Protein AF-A0A527YL95-F1 (afdb_monomer)

Radius of gyration: 16.35 Å; Cα contacts (8 Å, |Δi|>4): 82; chains: 1; bounding box: 35×30×40 Å

pLDDT: mean 96.59, std 1.56, range [90.44, 98.38]

Solvent-accessible surface area (backbone atoms only — not comparable to full-atom values): 5301 Å² total; per-residue (Å²): 114,49,79,44,83,50,82,95,32,76,28,44,38,32,84,47,48,74,54,73,56,95,54,62,44,74,50,58,56,77,94,43,41,66,60,36,50,51,53,49,52,64,68,26,51,88,72,67,61,74,91,78,55,69,67,58,43,55,53,36,16,51,79,69,67,59,80,45,80,81,75,77,42,54,93,89,57,53,47,65,84,72,74,68,105

Foldseek 3Di:
DDFDQALNWTWDWAQDALLPDGDTDIDTDPVCVVRRVVVCCVVCVVVVDDDDDPVSSVVSNVVVLHDDEPPLDYPPDDCVNSVND

Structure (mmCIF, N/CA/C/O backbone):
data_AF-A0A527YL95-F1
#
_entry.id   AF-A0A527YL95-F1
#
loop_
_atom_site.group_PDB
_atom_site.id
_atom_site.type_symbol
_atom_site.label_atom_id
_atom_site.label_alt_id
_atom_site.label_comp_id
_atom_site.label_asym_id
_atom_site.label_entity_id
_atom_site.label_seq_id
_atom_site.pdbx_PDB_ins_code
_atom_site.Cartn_x
_atom_site.Cartn_y
_atom_site.Cartn_z
_atom_site.occupancy
_atom_site.B_iso_or_equiv
_atom_site.auth_seq_id
_atom_site.auth_comp_id
_atom_site.auth_asym_id
_atom_site.auth_atom_id
_atom_site.pdbx_PDB_model_num
ATOM 1 N N . ALA A 1 1 ? -10.718 3.244 -9.521 1.00 92.06 1 ALA A N 1
ATOM 2 C CA . ALA A 1 1 ? -10.685 3.856 -8.177 1.00 92.06 1 ALA A CA 1
ATOM 3 C C . ALA A 1 1 ? -12.028 4.519 -7.903 1.00 92.06 1 ALA A C 1
ATOM 5 O O . ALA A 1 1 ? -12.766 4.739 -8.862 1.00 92.06 1 ALA A O 1
ATOM 6 N N . LYS A 1 2 ? -12.375 4.756 -6.636 1.00 97.19 2 LYS A N 1
ATOM 7 C CA . LYS A 1 2 ? -13.621 5.423 -6.235 1.00 97.19 2 LYS A CA 1
ATOM 8 C C . LYS A 1 2 ? -13.362 6.314 -5.026 1.00 97.19 2 LYS A C 1
ATOM 10 O O . LYS A 1 2 ? -12.562 5.952 -4.169 1.00 97.19 2 LYS A O 1
ATOM 15 N N . GLU A 1 3 ? -14.063 7.435 -4.957 1.00 98.06 3 GLU A N 1
ATOM 16 C CA . GLU A 1 3 ? -14.100 8.262 -3.755 1.00 98.06 3 GLU A CA 1
ATOM 17 C C . GLU A 1 3 ? -15.115 7.682 -2.763 1.00 98.06 3 GLU A C 1
ATOM 19 O O . GLU A 1 3 ? -16.221 7.305 -3.162 1.00 98.06 3 GLU A O 1
ATOM 24 N N . ILE A 1 4 ? -14.726 7.573 -1.495 1.00 98.25 4 ILE A N 1
ATOM 25 C CA . ILE A 1 4 ? -15.550 7.031 -0.411 1.00 98.25 4 ILE A CA 1
ATOM 26 C C . ILE A 1 4 ? -15.463 7.924 0.824 1.00 98.25 4 ILE A C 1
ATOM 28 O O . ILE A 1 4 ? -14.468 8.622 1.022 1.00 98.25 4 ILE A O 1
ATOM 32 N N . ASP A 1 5 ? -16.482 7.847 1.675 1.00 98.12 5 ASP A N 1
ATOM 33 C CA . ASP A 1 5 ? -16.425 8.413 3.018 1.00 98.12 5 ASP A CA 1
ATOM 34 C C . ASP A 1 5 ? -15.846 7.355 3.971 1.00 98.12 5 ASP A C 1
ATOM 36 O O . ASP A 1 5 ? -16.365 6.240 4.067 1.00 98.12 5 ASP A O 1
ATOM 40 N N . LEU A 1 6 ? -14.753 7.686 4.659 1.00 97.69 6 LEU A N 1
ATOM 41 C CA . LEU A 1 6 ? -14.070 6.803 5.607 1.00 97.69 6 LEU A CA 1
ATOM 42 C C . LEU A 1 6 ? -13.624 7.615 6.821 1.00 97.69 6 LEU A C 1
ATOM 44 O O . LEU A 1 6 ? -12.850 8.553 6.667 1.00 97.69 6 LEU A O 1
ATOM 48 N N . ALA A 1 7 ? -14.107 7.252 8.015 1.00 96.75 7 ALA A N 1
ATOM 49 C CA . ALA A 1 7 ? -13.791 7.945 9.271 1.00 96.75 7 ALA A CA 1
ATOM 50 C C . ALA A 1 7 ? -13.870 9.482 9.130 1.00 96.75 7 ALA A C 1
ATOM 52 O O . ALA A 1 7 ? -12.924 10.207 9.415 1.00 96.75 7 ALA A O 1
ATOM 53 N N . HIS A 1 8 ? -15.006 9.965 8.612 1.00 95.94 8 HIS A N 1
ATOM 54 C CA . HIS A 1 8 ? -15.295 11.385 8.361 1.00 95.94 8 HIS A CA 1
ATOM 55 C C . HIS A 1 8 ? -14.410 12.093 7.315 1.00 95.94 8 HIS A C 1
ATOM 57 O O . HIS A 1 8 ? -14.562 13.297 7.120 1.00 95.94 8 HIS A O 1
ATOM 63 N N . ALA A 1 9 ? -13.554 11.365 6.594 1.00 97.94 9 ALA A N 1
ATOM 64 C CA . ALA A 1 9 ? -12.729 11.889 5.510 1.00 97.94 9 ALA A CA 1
ATOM 65 C C . ALA A 1 9 ? -13.231 11.443 4.127 1.00 97.94 9 ALA A C 1
ATOM 67 O O . ALA A 1 9 ? -13.717 10.321 3.959 1.00 97.94 9 ALA A O 1
ATOM 68 N N . ARG A 1 10 ? -13.039 12.302 3.116 1.00 98.12 10 ARG A N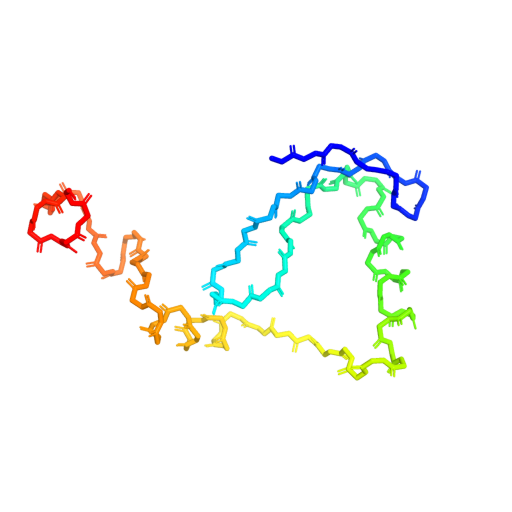 1
ATOM 69 C CA . ARG A 1 10 ? -13.165 11.950 1.692 1.00 98.12 10 ARG A CA 1
ATOM 70 C C . ARG A 1 10 ? -11.879 11.272 1.233 1.00 98.12 10 ARG A C 1
ATOM 72 O O . ARG A 1 10 ? -10.844 11.925 1.135 1.00 98.12 10 ARG A O 1
ATOM 79 N N . VAL A 1 11 ? -11.931 9.968 0.978 1.00 98.25 11 VAL A N 1
ATOM 80 C CA . VAL A 1 11 ? -10.756 9.145 0.651 1.00 98.25 11 VAL A CA 1
ATOM 81 C C . VAL A 1 11 ? -10.864 8.614 -0.770 1.00 98.25 11 VAL A C 1
ATOM 83 O O . VAL A 1 11 ? -11.905 8.097 -1.181 1.00 98.25 11 VAL A O 1
ATOM 86 N N . TRP A 1 12 ? -9.766 8.679 -1.520 1.00 98.38 12 TRP A N 1
ATOM 87 C CA . TRP A 1 12 ? -9.680 8.041 -2.829 1.00 98.38 12 TRP A CA 1
ATOM 88 C C . TRP A 1 12 ? -9.171 6.607 -2.674 1.00 98.38 12 TRP A C 1
ATOM 90 O O . TRP A 1 12 ? -7.994 6.374 -2.398 1.00 98.38 12 TRP A O 1
ATOM 100 N N . ALA A 1 13 ? -10.070 5.637 -2.842 1.00 98.31 13 ALA A N 1
ATOM 101 C CA . ALA A 1 13 ? -9.774 4.220 -2.696 1.00 98.31 13 ALA A CA 1
ATOM 102 C C . ALA A 1 13 ? -9.433 3.584 -4.052 1.00 98.31 13 ALA A C 1
ATOM 104 O O . ALA A 1 13 ? -10.240 3.549 -4.996 1.00 98.31 13 ALA A O 1
ATOM 105 N N . I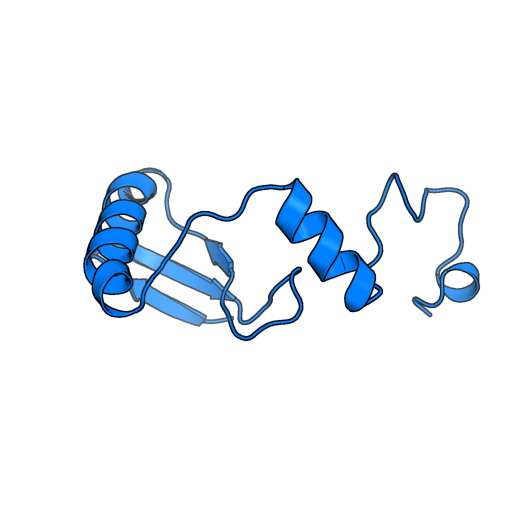LE A 1 14 ? -8.228 3.029 -4.148 1.00 98.31 14 ILE A N 1
ATOM 106 C CA . ILE A 1 14 ? -7.721 2.359 -5.344 1.00 98.31 14 ILE A CA 1
ATOM 107 C C . ILE A 1 14 ? -7.612 0.867 -5.043 1.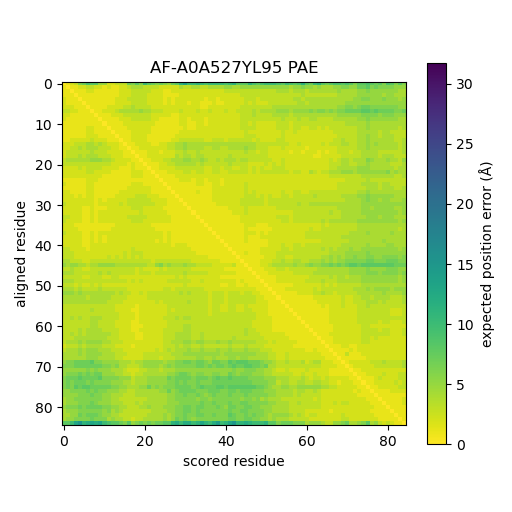00 98.31 14 ILE A C 1
ATOM 109 O O . ILE A 1 14 ? -6.856 0.460 -4.172 1.00 98.31 14 ILE A O 1
ATOM 113 N N . ARG A 1 15 ? -8.363 0.029 -5.770 1.00 97.44 15 ARG A N 1
ATOM 114 C CA . ARG A 1 15 ? -8.275 -1.434 -5.643 1.00 97.44 15 ARG A CA 1
ATOM 115 C C . ARG A 1 15 ? -6.997 -1.936 -6.321 1.00 97.44 15 ARG A C 1
ATOM 117 O O . ARG A 1 15 ? -7.028 -2.342 -7.480 1.00 97.44 15 ARG A O 1
ATOM 124 N N . ARG A 1 16 ? -5.881 -1.821 -5.608 1.00 95.75 16 ARG A N 1
ATOM 125 C CA . ARG A 1 16 ? -4.521 -2.183 -6.015 1.00 95.75 16 ARG A CA 1
ATOM 126 C C . ARG A 1 16 ? -3.732 -2.575 -4.764 1.00 95.75 16 ARG A C 1
ATOM 128 O O . ARG A 1 16 ? -4.017 -2.071 -3.683 1.00 95.75 16 ARG A O 1
ATOM 135 N N . SER A 1 17 ? -2.783 -3.494 -4.918 1.00 95.19 17 SER A N 1
ATOM 136 C CA . SER A 1 17 ? -1.891 -3.923 -3.844 1.00 95.19 17 SER A CA 1
ATOM 137 C C . SER A 1 17 ? -0.557 -4.366 -4.427 1.00 95.19 17 SER A C 1
ATOM 139 O O . SER A 1 17 ? -0.521 -5.248 -5.286 1.00 95.19 17 SER A O 1
ATOM 141 N N . PHE A 1 18 ? 0.538 -3.800 -3.921 1.00 94.12 18 PHE A N 1
ATOM 142 C CA . PHE A 1 18 ? 1.887 -4.252 -4.266 1.00 94.12 18 PHE A CA 1
ATOM 143 C C . PHE A 1 18 ? 2.269 -5.5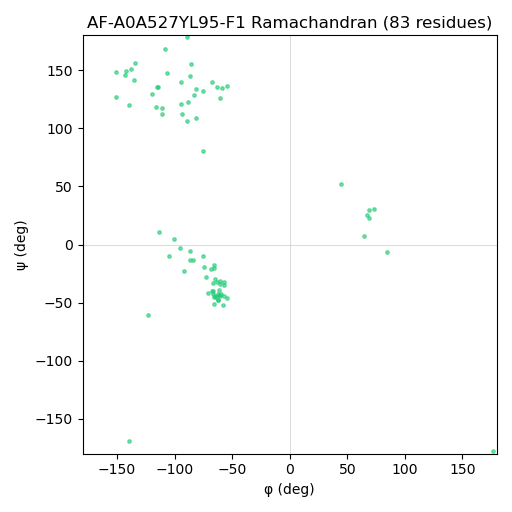74 -3.576 1.00 94.12 18 PHE A C 1
ATOM 145 O O . PHE A 1 18 ? 3.259 -6.197 -3.936 1.00 94.12 18 PHE A O 1
ATOM 152 N N . LEU A 1 19 ? 1.459 -6.045 -2.620 1.00 96.00 19 LEU A N 1
ATOM 153 C CA . LEU A 1 19 ? 1.608 -7.369 -2.013 1.00 96.00 19 LEU A CA 1
ATOM 154 C C . LEU A 1 19 ? 0.922 -8.463 -2.856 1.00 96.00 19 LEU A C 1
ATOM 156 O O . LEU A 1 19 ? 1.137 -9.645 -2.618 1.00 96.00 19 LEU A O 1
ATOM 160 N N . GLY A 1 20 ? 0.080 -8.080 -3.828 1.00 94.06 20 GLY A N 1
ATOM 161 C CA . GLY A 1 20 ? -0.708 -8.995 -4.665 1.00 94.06 20 GLY A CA 1
ATOM 162 C C . GLY A 1 20 ? -1.822 -9.746 -3.932 1.00 94.06 20 GLY A C 1
ATOM 163 O O . GLY A 1 20 ? -2.255 -10.797 -4.403 1.00 94.06 20 GLY A O 1
ATOM 164 N N . GLU A 1 21 ? -2.277 -9.195 -2.808 1.00 96.00 21 GLU A N 1
ATOM 165 C CA . GLU A 1 21 ? -3.416 -9.669 -2.015 1.00 96.00 21 GLU A CA 1
ATOM 166 C C . GLU A 1 21 ? -4.617 -8.718 -2.137 1.00 96.00 21 GLU A C 1
ATOM 168 O O . GLU A 1 21 ? -4.497 -7.592 -2.637 1.00 96.00 21 GLU A O 1
ATOM 173 N N . LEU A 1 22 ? -5.793 -9.153 -1.668 1.00 96.44 22 LEU A N 1
ATOM 174 C CA . LEU A 1 22 ? -6.974 -8.290 -1.605 1.00 96.44 22 LEU A CA 1
ATOM 175 C C . LEU A 1 22 ? -6.705 -7.083 -0.696 1.00 96.44 22 LEU A C 1
ATOM 177 O O . LEU A 1 22 ? -6.366 -7.233 0.473 1.00 96.44 22 LEU A O 1
ATOM 181 N N . GLY A 1 23 ? -6.925 -5.883 -1.225 1.00 95.81 23 GLY A N 1
ATOM 182 C CA . GLY A 1 23 ? -6.755 -4.652 -0.470 1.00 95.81 23 GLY A CA 1
ATOM 183 C C . GLY A 1 23 ? -6.989 -3.408 -1.315 1.00 95.81 23 GLY A C 1
ATOM 184 O O . GLY A 1 23 ? -7.354 -3.488 -2.495 1.00 95.81 23 GLY A O 1
ATOM 185 N N . TYR A 1 24 ? -6.786 -2.262 -0.673 1.00 97.25 24 TYR A N 1
ATOM 186 C CA . TYR A 1 24 ? -6.895 -0.949 -1.286 1.00 97.25 24 TYR A CA 1
ATOM 187 C C . TYR A 1 24 ? -5.715 -0.077 -0.866 1.00 97.25 24 TYR A C 1
ATOM 189 O O . TYR A 1 24 ? -5.318 -0.083 0.297 1.00 97.25 24 TYR A O 1
ATOM 197 N N . GLU A 1 25 ? -5.215 0.722 -1.801 1.00 97.69 25 GLU A N 1
ATOM 198 C CA . GLU A 1 25 ? -4.416 1.904 -1.493 1.00 97.69 25 GLU A CA 1
ATOM 199 C C . GLU A 1 25 ? -5.382 3.054 -1.185 1.00 97.69 25 GLU A C 1
ATOM 201 O O . GLU A 1 25 ? -6.320 3.314 -1.951 1.00 97.69 25 GLU A O 1
ATOM 206 N N . LEU A 1 26 ? -5.172 3.710 -0.044 1.00 97.94 26 LEU A N 1
ATOM 207 C CA . LEU A 1 26 ? -6.012 4.800 0.441 1.00 97.94 26 LEU A CA 1
ATOM 208 C C . LEU A 1 26 ? -5.227 6.106 0.369 1.00 97.94 26 LEU A C 1
ATOM 210 O O . LEU A 1 26 ? -4.262 6.294 1.107 1.00 97.94 26 LEU A O 1
ATOM 214 N N . LEU A 1 27 ? -5.649 7.008 -0.513 1.00 98.19 27 LEU A N 1
ATOM 215 C CA . LEU A 1 27 ? -5.124 8.370 -0.551 1.00 98.19 27 LEU A CA 1
ATOM 216 C C . LEU A 1 27 ? -6.045 9.241 0.305 1.00 98.19 27 LEU A C 1
ATOM 218 O O . LEU A 1 27 ? -7.218 9.430 -0.028 1.00 98.19 27 LEU A O 1
ATOM 222 N N . ILE A 1 28 ? -5.508 9.717 1.426 1.00 98.25 28 ILE A N 1
ATOM 223 C CA . ILE A 1 28 ? -6.242 10.404 2.492 1.00 98.25 28 ILE A CA 1
ATOM 224 C C . ILE A 1 28 ? -5.748 11.860 2.561 1.00 98.25 28 ILE A C 1
ATOM 226 O O . ILE A 1 28 ? -4.531 12.068 2.511 1.00 98.25 28 ILE A O 1
ATOM 230 N N . PRO A 1 29 ? -6.637 12.868 2.675 1.00 98.06 29 PRO A N 1
ATOM 231 C CA . PRO A 1 29 ? -6.214 14.238 2.951 1.00 98.06 29 PRO A CA 1
ATOM 232 C C . PRO A 1 29 ? -5.442 14.301 4.273 1.00 98.06 29 PRO A C 1
ATOM 234 O O . PRO A 1 29 ? -5.840 13.692 5.270 1.00 98.06 29 PRO A O 1
ATOM 237 N N . VAL A 1 30 ? -4.312 15.008 4.268 1.00 98.19 30 VAL A N 1
ATOM 238 C CA . VAL A 1 30 ? -3.291 14.928 5.324 1.00 98.19 30 VAL A CA 1
ATOM 239 C C . VAL A 1 30 ? -3.837 15.245 6.718 1.00 98.19 30 VAL A C 1
ATOM 241 O O . VAL A 1 30 ? -3.436 14.617 7.697 1.00 98.19 30 VAL A O 1
ATOM 244 N N . GLU A 1 31 ? -4.789 16.168 6.802 1.00 98.00 31 GLU A N 1
ATOM 245 C CA . GLU A 1 31 ? -5.446 16.611 8.027 1.00 98.00 31 GLU A CA 1
ATOM 246 C C . GLU A 1 31 ? -6.298 15.517 8.696 1.00 98.00 31 GLU A C 1
ATOM 248 O O . GLU A 1 31 ? -6.542 15.587 9.899 1.00 98.00 31 GLU A O 1
ATOM 253 N N . PHE A 1 32 ? -6.697 14.478 7.953 1.00 98.25 32 PHE A N 1
ATOM 254 C CA . PHE A 1 32 ? -7.480 13.349 8.465 1.00 98.25 32 PHE A CA 1
ATOM 255 C C . PHE A 1 32 ? -6.663 12.066 8.656 1.00 98.25 32 PHE A C 1
ATOM 257 O O . PHE A 1 32 ? -7.161 11.119 9.267 1.00 98.25 32 PHE A O 1
ATOM 264 N N . THR A 1 33 ? -5.419 12.004 8.169 1.00 98.06 33 THR A N 1
ATOM 265 C CA . THR A 1 33 ? -4.624 10.763 8.121 1.00 98.06 33 THR A CA 1
ATOM 266 C C . THR A 1 33 ? -4.499 10.069 9.476 1.00 98.06 33 THR A C 1
ATOM 268 O O . THR A 1 33 ? -4.704 8.859 9.549 1.00 98.06 33 THR A O 1
ATOM 271 N N . ALA A 1 34 ? -4.202 10.812 10.548 1.00 98.19 34 ALA A N 1
ATOM 272 C CA . ALA A 1 34 ? -4.056 10.234 11.887 1.00 98.19 34 ALA A CA 1
ATOM 273 C C . ALA A 1 34 ? -5.365 9.591 12.375 1.00 98.19 34 ALA A C 1
ATOM 275 O O . ALA A 1 34 ? -5.369 8.432 12.782 1.00 98.19 34 ALA A O 1
ATOM 276 N N . HIS A 1 35 ? -6.483 10.308 12.242 1.00 98.19 35 HIS A N 1
ATOM 277 C CA . HIS A 1 35 ? -7.793 9.822 12.669 1.00 98.19 35 HIS A CA 1
ATOM 278 C C . HIS A 1 35 ? -8.255 8.604 11.858 1.00 98.19 35 HIS A C 1
ATOM 280 O O . HIS A 1 35 ? -8.717 7.616 12.427 1.00 98.19 35 HIS A O 1
ATOM 286 N N . VAL A 1 36 ? -8.091 8.640 10.530 1.00 98.31 36 VAL A N 1
ATOM 287 C CA . VAL A 1 36 ? -8.429 7.505 9.658 1.00 98.31 36 VAL A CA 1
ATOM 288 C C . VAL A 1 36 ? -7.592 6.278 10.023 1.00 98.31 36 VAL A C 1
ATOM 290 O O . VAL A 1 36 ? -8.12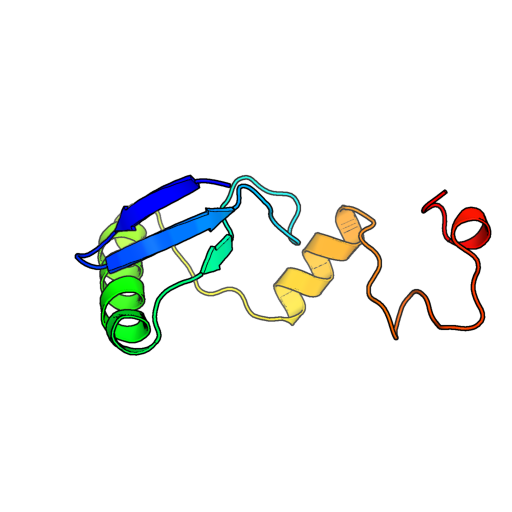4 5.172 10.105 1.00 98.31 36 VAL A O 1
ATOM 293 N N . TYR A 1 37 ? -6.296 6.462 10.272 1.00 98.19 37 TYR A N 1
ATOM 294 C CA . TYR A 1 37 ? -5.401 5.386 10.686 1.00 98.19 37 TYR A CA 1
ATOM 295 C C . TYR A 1 37 ? -5.814 4.764 12.028 1.00 98.19 37 TYR A C 1
ATOM 297 O O . TYR A 1 37 ? -5.925 3.542 12.121 1.00 98.19 37 TYR A O 1
ATOM 305 N N . GLU A 1 38 ? -6.099 5.577 13.047 1.00 98.25 38 GLU A N 1
ATOM 306 C CA . GLU A 1 38 ? -6.562 5.098 14.356 1.00 98.25 38 GLU A CA 1
ATOM 307 C C . GLU A 1 38 ? -7.887 4.332 14.248 1.00 98.25 38 GLU A C 1
ATOM 309 O O . GLU A 1 38 ? -8.005 3.232 14.788 1.00 98.25 38 GLU A O 1
ATOM 314 N N . ALA A 1 39 ? -8.851 4.854 13.481 1.00 98.12 39 ALA A N 1
ATOM 315 C CA . ALA A 1 39 ? -10.132 4.192 13.245 1.00 98.12 39 ALA A CA 1
ATOM 316 C C . ALA A 1 39 ? -9.967 2.825 12.554 1.00 98.12 39 ALA A C 1
ATOM 318 O O . ALA A 1 39 ? -10.662 1.863 12.895 1.00 98.12 39 ALA A O 1
ATOM 319 N N . LEU A 1 40 ? -9.032 2.713 11.603 1.00 97.56 40 LEU A N 1
ATOM 320 C CA . LEU A 1 40 ? -8.705 1.442 10.953 1.00 97.56 40 LEU A CA 1
ATOM 321 C C . LEU A 1 40 ? -8.057 0.450 11.924 1.00 97.56 40 LEU A C 1
ATOM 323 O O . LEU A 1 40 ? -8.388 -0.733 11.872 1.00 97.56 40 LEU A O 1
ATOM 327 N N . LEU A 1 41 ? -7.168 0.906 12.812 1.00 98.00 41 LEU A N 1
ATOM 328 C CA . LEU A 1 41 ? -6.563 0.043 13.829 1.00 98.00 41 LEU A CA 1
ATOM 329 C C . LEU A 1 41 ? -7.590 -0.468 14.838 1.00 98.00 41 LEU A C 1
ATOM 331 O O . LEU A 1 41 ? -7.598 -1.661 15.133 1.00 98.00 41 LEU A O 1
ATOM 335 N N . GLU A 1 42 ? -8.469 0.410 15.324 1.00 97.81 42 GLU A N 1
ATOM 336 C CA . GLU A 1 42 ? -9.527 0.042 16.265 1.00 97.81 42 GLU A CA 1
ATOM 337 C C . GLU A 1 42 ? -10.433 -1.041 15.667 1.00 97.81 42 GLU A C 1
ATOM 339 O O . GLU A 1 42 ? -10.616 -2.097 16.267 1.00 97.81 42 GLU A O 1
ATOM 344 N N . LYS A 1 43 ? -10.959 -0.823 14.453 1.00 97.12 43 LYS A N 1
ATOM 345 C CA . LYS A 1 43 ? -11.843 -1.799 13.794 1.00 97.12 43 LYS A CA 1
ATOM 346 C C . LYS A 1 43 ? -11.105 -3.033 13.286 1.00 97.12 43 LYS A C 1
ATOM 348 O O . LYS A 1 43 ? -11.694 -4.104 13.197 1.00 97.12 43 LYS A O 1
ATOM 353 N N . GLY A 1 44 ? -9.824 -2.905 12.957 1.00 97.44 44 GLY A N 1
ATOM 354 C CA . GLY A 1 44 ? -8.989 -4.012 12.507 1.00 97.44 44 GLY A C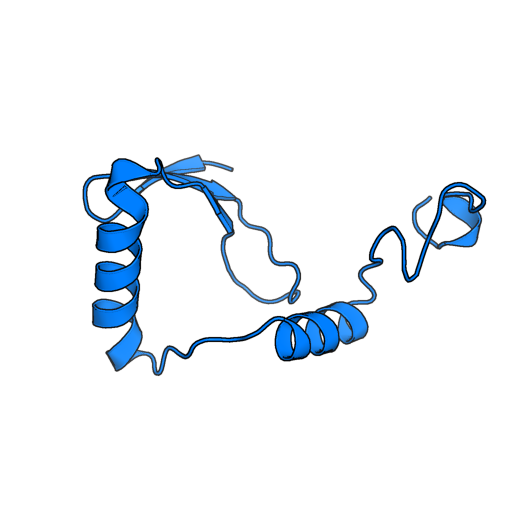A 1
ATOM 355 C C . GLY A 1 44 ? -8.568 -4.971 13.621 1.00 97.44 44 GLY A C 1
ATOM 356 O O . GLY A 1 44 ? -8.193 -6.104 13.314 1.00 97.44 44 GLY A O 1
ATOM 357 N N . ALA A 1 45 ? -8.636 -4.559 14.891 1.00 97.00 45 ALA A N 1
ATOM 358 C CA . ALA A 1 45 ? -8.209 -5.374 16.029 1.00 97.00 45 ALA A CA 1
ATOM 359 C C . ALA A 1 45 ? -8.943 -6.726 16.086 1.00 97.00 45 ALA A C 1
ATOM 361 O O . ALA A 1 45 ? -8.296 -7.770 16.196 1.00 97.00 45 ALA A O 1
ATOM 362 N N . ASP A 1 46 ? -10.263 -6.720 15.884 1.00 96.38 46 ASP A N 1
ATOM 363 C CA . ASP A 1 46 ? -11.105 -7.928 15.870 1.00 96.38 46 ASP A CA 1
ATOM 364 C C . ASP A 1 46 ? -10.794 -8.868 14.690 1.00 96.38 46 ASP A C 1
ATOM 366 O O . ASP A 1 46 ? -11.130 -10.052 14.709 1.00 96.38 46 ASP A O 1
ATOM 370 N N . HIS A 1 47 ? -10.108 -8.356 13.666 1.00 96.94 47 HIS A N 1
ATOM 371 C CA . HIS A 1 47 ? -9.666 -9.103 12.489 1.00 96.94 47 HIS A CA 1
ATOM 372 C C . HIS A 1 47 ? -8.186 -9.509 12.554 1.00 96.94 47 HIS A C 1
ATOM 374 O O . HIS A 1 47 ? -7.656 -10.060 11.589 1.00 96.94 47 HIS A O 1
ATOM 380 N N . GLY A 1 48 ? -7.503 -9.239 13.671 1.00 97.50 48 GLY A N 1
ATOM 381 C CA . GLY A 1 48 ? -6.081 -9.534 13.828 1.00 97.50 48 GLY A CA 1
ATOM 382 C C . GLY A 1 48 ? -5.182 -8.667 12.948 1.00 97.50 48 GLY A C 1
ATOM 383 O O . GLY A 1 48 ? -4.112 -9.130 12.546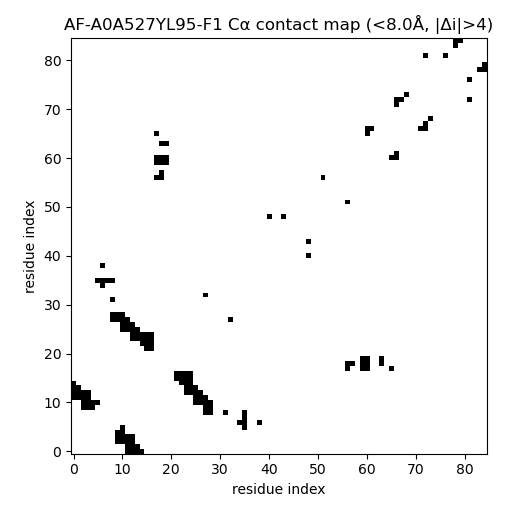 1.00 97.50 48 GLY A O 1
ATOM 384 N N . LEU A 1 49 ? -5.609 -7.436 12.636 1.00 97.56 49 LEU A N 1
ATOM 385 C CA . LEU A 1 49 ? -4.823 -6.473 11.867 1.00 97.56 49 LEU A CA 1
ATOM 386 C C . LEU A 1 49 ? -3.444 -6.261 12.507 1.00 97.56 49 LEU A C 1
ATOM 388 O O . LEU A 1 49 ? -3.310 -6.125 13.724 1.00 97.56 49 LEU A O 1
ATOM 392 N N . ARG A 1 50 ? -2.408 -6.222 11.668 1.00 96.56 50 ARG A N 1
ATOM 393 C CA . ARG A 1 50 ? -1.024 -5.976 12.080 1.00 96.56 50 ARG A CA 1
ATOM 394 C C . ARG A 1 50 ? -0.350 -5.034 11.104 1.00 96.56 50 ARG A C 1
ATOM 396 O O . ARG A 1 50 ? -0.651 -5.040 9.911 1.00 96.56 50 ARG A O 1
ATOM 403 N N . HIS A 1 51 ? 0.616 -4.282 11.608 1.00 97.50 51 HIS A N 1
ATOM 404 C CA . HIS A 1 51 ? 1.516 -3.513 10.763 1.00 97.50 51 HIS A CA 1
ATOM 405 C C . HIS A 1 51 ? 2.421 -4.438 9.958 1.00 97.50 51 HIS A C 1
ATOM 407 O O . HIS A 1 51 ? 2.948 -5.424 10.473 1.00 97.50 51 HIS A O 1
ATOM 413 N N . ALA A 1 52 ? 2.639 -4.069 8.700 1.00 96.44 52 ALA A N 1
ATOM 414 C CA . ALA A 1 52 ? 3.623 -4.683 7.828 1.00 96.44 52 ALA A CA 1
ATOM 415 C C . ALA A 1 52 ? 4.626 -3.612 7.394 1.00 96.44 52 ALA A C 1
ATOM 417 O O . ALA A 1 52 ? 4.245 -2.527 6.958 1.00 96.44 52 ALA A O 1
ATOM 418 N N . GLY A 1 53 ? 5.913 -3.912 7.550 1.00 96.50 53 GLY A N 1
ATOM 419 C CA . GLY A 1 53 ? 6.994 -3.030 7.120 1.00 96.50 53 GLY A CA 1
ATOM 420 C C . GLY A 1 53 ? 7.428 -3.280 5.675 1.00 96.50 53 GLY A C 1
ATOM 421 O O . GLY A 1 53 ? 6.984 -4.220 5.012 1.00 96.50 53 GLY A O 1
ATOM 422 N N . MET A 1 54 ? 8.389 -2.477 5.217 1.00 95.69 54 MET A N 1
ATOM 423 C CA . MET A 1 54 ? 8.909 -2.534 3.846 1.00 95.69 54 MET A CA 1
ATOM 424 C C . MET A 1 54 ? 9.539 -3.882 3.477 1.00 95.69 54 MET A C 1
ATOM 426 O O . MET A 1 54 ? 9.405 -4.313 2.337 1.00 95.69 54 MET A O 1
ATOM 430 N N . PHE A 1 55 ? 10.186 -4.581 4.416 1.00 96.19 55 PHE A N 1
ATOM 431 C CA . PHE A 1 55 ? 10.776 -5.895 4.129 1.00 96.19 55 PHE A CA 1
ATOM 432 C C . PHE A 1 55 ? 9.724 -6.966 3.841 1.00 96.19 55 PHE A C 1
ATOM 434 O O . PHE A 1 55 ? 9.902 -7.744 2.909 1.00 96.19 55 PHE A O 1
ATOM 441 N N . ALA A 1 56 ? 8.615 -6.971 4.586 1.00 96.38 56 ALA A N 1
ATOM 442 C CA . ALA A 1 56 ? 7.502 -7.879 4.320 1.00 96.38 56 ALA A CA 1
ATOM 443 C C . ALA A 1 56 ? 6.878 -7.577 2.951 1.00 96.38 56 ALA A C 1
ATOM 445 O O . ALA A 1 56 ? 6.692 -8.482 2.144 1.00 96.38 56 ALA A O 1
ATOM 446 N N . MET A 1 57 ? 6.655 -6.296 2.643 1.00 96.00 57 MET A N 1
ATOM 447 C CA . MET A 1 57 ? 6.164 -5.884 1.327 1.00 96.00 57 MET A CA 1
ATOM 448 C C . MET A 1 57 ? 7.123 -6.294 0.197 1.00 96.00 57 MET A C 1
ATOM 450 O O . MET A 1 57 ? 6.670 -6.784 -0.834 1.00 96.00 57 MET A O 1
ATOM 454 N N . ASN A 1 58 ? 8.438 -6.135 0.388 1.00 95.75 58 ASN A N 1
ATOM 455 C CA . ASN A 1 58 ? 9.434 -6.541 -0.602 1.00 95.75 58 ASN A CA 1
ATOM 456 C C . ASN A 1 58 ? 9.490 -8.067 -0.789 1.00 95.75 58 ASN A C 1
ATOM 458 O O . ASN A 1 58 ? 9.718 -8.528 -1.901 1.00 95.75 58 ASN A O 1
ATOM 462 N N . ALA A 1 59 ? 9.251 -8.854 0.261 1.00 96.44 59 ALA A N 1
ATOM 463 C CA . ALA A 1 59 ? 9.118 -10.302 0.128 1.00 96.44 59 ALA A CA 1
ATOM 464 C C . ALA A 1 59 ? 7.866 -10.666 -0.692 1.00 96.44 59 ALA A C 1
ATOM 466 O O . ALA A 1 59 ? 7.974 -11.356 -1.701 1.00 96.44 59 ALA A O 1
ATOM 467 N N . CYS A 1 60 ? 6.697 -10.122 -0.336 1.00 97.12 60 CYS A N 1
ATOM 468 C CA . CYS A 1 60 ? 5.443 -10.421 -1.034 1.00 97.12 60 CYS A CA 1
ATOM 469 C C . CYS A 1 60 ? 5.462 -9.982 -2.507 1.00 97.12 60 CYS A C 1
ATOM 471 O O . CYS A 1 60 ? 5.029 -10.724 -3.384 1.00 97.12 60 CYS A O 1
ATOM 473 N N . ARG A 1 61 ? 5.991 -8.789 -2.816 1.00 96.44 61 ARG A N 1
ATOM 474 C CA . ARG A 1 61 ? 6.038 -8.294 -4.204 1.00 96.44 61 ARG A CA 1
ATOM 475 C C . ARG A 1 61 ? 6.911 -9.173 -5.103 1.00 96.44 61 ARG A C 1
ATOM 477 O O . ARG A 1 61 ? 6.613 -9.303 -6.289 1.00 96.44 61 ARG A O 1
ATOM 484 N N . LEU A 1 62 ? 7.971 -9.776 -4.548 1.00 96.06 62 LEU A N 1
ATOM 485 C CA . LEU A 1 62 ? 8.850 -10.699 -5.272 1.00 96.06 62 LEU A CA 1
ATOM 486 C C . LEU A 1 62 ? 8.107 -11.983 -5.650 1.00 96.06 62 LEU A C 1
ATOM 488 O O . LEU A 1 62 ? 8.213 -12.418 -6.792 1.00 96.06 62 LEU A O 1
ATOM 492 N N . GLU A 1 63 ? 7.296 -12.541 -4.747 1.00 97.38 63 GLU A N 1
ATOM 493 C CA . GLU A 1 63 ? 6.473 -13.730 -5.030 1.00 97.38 63 GLU A CA 1
ATOM 494 C C . GLU A 1 63 ? 5.477 -13.495 -6.174 1.00 97.38 63 GLU A C 1
ATOM 496 O O . GLU A 1 63 ? 5.161 -14.407 -6.935 1.00 97.38 63 GLU A O 1
ATOM 501 N N . LYS A 1 64 ? 4.997 -12.256 -6.323 1.00 96.50 64 LYS A N 1
ATOM 502 C CA . LYS A 1 64 ? 4.091 -11.850 -7.410 1.00 96.50 64 LYS A CA 1
ATOM 503 C C . LYS A 1 64 ? 4.831 -11.436 -8.685 1.00 96.50 64 LYS A C 1
ATOM 505 O O . LYS A 1 64 ? 4.190 -11.146 -9.693 1.00 96.50 64 LYS A O 1
ATOM 510 N N . GLY A 1 65 ? 6.162 -11.381 -8.651 1.00 95.56 65 GLY A N 1
ATOM 511 C CA . GLY A 1 65 ? 6.989 -10.934 -9.766 1.00 95.56 65 GLY A CA 1
ATOM 512 C C . GLY A 1 65 ? 6.833 -9.447 -10.091 1.00 95.56 65 GLY A C 1
ATOM 513 O O . GLY A 1 65 ? 7.056 -9.050 -11.231 1.00 95.56 65 GLY A O 1
ATOM 514 N N . PHE A 1 66 ? 6.435 -8.594 -9.146 1.00 96.31 66 PHE A N 1
ATOM 515 C CA . PHE A 1 66 ? 6.389 -7.155 -9.413 1.00 96.31 66 PHE A CA 1
ATOM 516 C C . PHE A 1 66 ? 7.792 -6.561 -9.419 1.00 96.31 66 PHE A C 1
ATOM 518 O O . PHE A 1 66 ? 8.575 -6.808 -8.502 1.00 96.31 66 PHE A O 1
ATOM 525 N N . ARG A 1 67 ? 8.098 -5.767 -10.448 1.00 95.56 67 ARG A N 1
ATOM 526 C CA . ARG A 1 67 ? 9.389 -5.092 -10.611 1.00 95.56 67 ARG A CA 1
ATOM 527 C C . ARG A 1 67 ? 9.391 -3.753 -9.874 1.00 95.56 67 ARG A C 1
ATOM 529 O O . ARG A 1 67 ? 8.380 -3.053 -9.831 1.00 95.56 67 ARG A O 1
ATOM 536 N N . HIS A 1 68 ? 10.538 -3.401 -9.319 1.00 95.00 68 HIS A N 1
ATOM 537 C CA . HIS A 1 68 ? 10.822 -2.158 -8.628 1.00 95.00 68 HIS A CA 1
ATOM 538 C C . HIS A 1 68 ? 11.887 -1.386 -9.408 1.00 95.00 68 HIS A C 1
ATOM 540 O O . HIS A 1 68 ? 13.014 -1.856 -9.586 1.00 95.00 68 HIS A O 1
ATOM 546 N N . PHE A 1 69 ? 1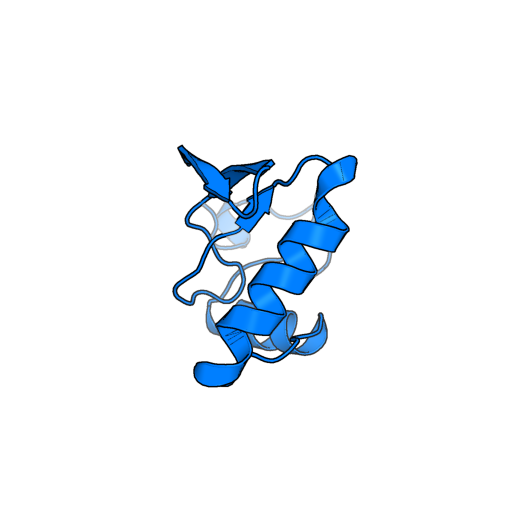1.511 -0.199 -9.878 1.00 94.75 69 PHE A N 1
ATOM 547 C CA . PHE A 1 69 ? 12.408 0.680 -10.618 1.00 94.75 69 PHE A CA 1
ATOM 548 C C . PHE A 1 69 ? 13.584 1.128 -9.738 1.00 94.75 69 PHE A C 1
ATOM 550 O O . PHE A 1 69 ? 13.397 1.476 -8.573 1.00 94.75 69 PHE A O 1
ATOM 557 N N . GLY A 1 70 ? 14.793 1.087 -10.292 1.00 93.94 70 GLY A N 1
ATOM 558 C CA . GLY A 1 70 ? 16.052 1.327 -9.588 1.00 93.94 70 GLY A CA 1
ATOM 559 C C . GLY A 1 70 ? 16.634 0.101 -8.875 1.00 93.94 70 GLY A C 1
ATOM 560 O O . GLY A 1 70 ? 17.747 0.191 -8.363 1.00 93.94 70 GLY A O 1
ATOM 561 N N . HIS A 1 71 ? 15.922 -1.034 -8.831 1.00 92.12 71 HIS A N 1
ATOM 562 C CA . HIS A 1 71 ? 16.458 -2.294 -8.300 1.00 92.12 71 HIS A CA 1
ATOM 563 C C . HIS A 1 71 ? 16.393 -3.426 -9.326 1.00 92.12 71 HIS A C 1
ATOM 565 O O . HIS A 1 71 ? 17.435 -3.963 -9.683 1.00 92.12 71 HIS A O 1
ATOM 571 N N . ASP A 1 72 ? 15.198 -3.790 -9.803 1.00 94.75 72 ASP A N 1
ATOM 572 C CA . ASP A 1 72 ? 15.062 -4.893 -10.767 1.00 94.75 72 ASP A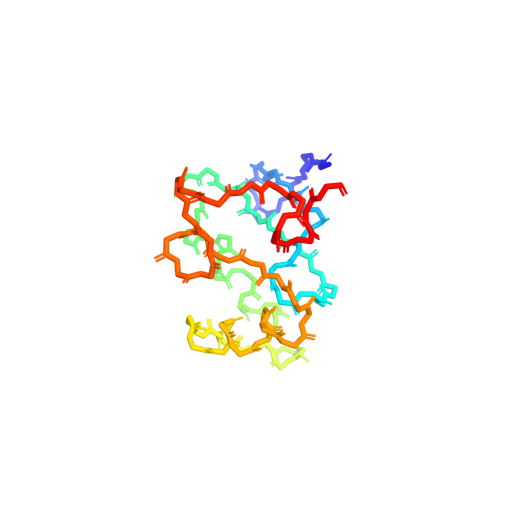 CA 1
ATOM 573 C C . ASP A 1 72 ? 15.104 -4.413 -12.221 1.00 94.75 72 ASP A C 1
ATOM 575 O O . ASP A 1 72 ? 15.355 -5.216 -13.112 1.00 94.75 72 ASP A O 1
ATOM 579 N N . ILE A 1 73 ? 14.788 -3.135 -12.451 1.00 96.75 73 ILE A N 1
ATOM 580 C CA . ILE A 1 73 ? 14.761 -2.488 -13.769 1.00 96.75 73 ILE A CA 1
ATOM 581 C C . ILE A 1 73 ? 15.287 -1.056 -13.650 1.00 96.75 73 ILE A C 1
ATOM 583 O O . ILE A 1 73 ? 15.086 -0.412 -12.614 1.00 96.75 73 ILE A O 1
ATOM 587 N N . GLY A 1 74 ? 15.910 -0.543 -14.704 1.00 96.12 74 GLY A N 1
ATOM 588 C CA . GLY A 1 74 ? 16.448 0.812 -14.778 1.00 96.12 74 GLY A CA 1
ATOM 589 C C . GLY A 1 74 ? 16.222 1.479 -16.132 1.00 96.12 74 GLY A C 1
ATOM 590 O O . GLY A 1 74 ? 15.451 1.013 -16.965 1.00 96.12 74 GLY A O 1
ATOM 591 N N . GLU A 1 75 ? 16.892 2.612 -16.332 1.00 96.12 75 GLU A N 1
ATOM 592 C CA . GLU A 1 75 ? 16.792 3.420 -17.558 1.00 96.12 75 GLU A CA 1
ATOM 593 C C . GLU A 1 75 ? 17.402 2.730 -18.789 1.00 96.12 75 GLU A C 1
ATOM 595 O O . GLU A 1 75 ? 17.069 3.083 -19.918 1.00 96.12 75 GLU A O 1
ATOM 600 N N . GLU A 1 76 ? 18.289 1.757 -18.571 1.00 96.50 76 GLU A N 1
ATOM 601 C CA . GLU A 1 76 ? 18.992 1.020 -19.626 1.00 96.50 76 GLU A CA 1
ATOM 602 C C . GLU A 1 76 ? 18.205 -0.197 -20.138 1.00 96.50 76 GLU A C 1
ATOM 604 O O . GLU A 1 76 ? 18.539 -0.735 -21.191 1.00 96.50 76 GLU A O 1
ATOM 609 N N . ASP A 1 77 ? 17.151 -0.611 -19.429 1.00 96.75 77 ASP A N 1
ATOM 610 C CA . ASP A 1 77 ? 16.365 -1.792 -19.771 1.00 96.75 77 ASP A CA 1
ATOM 611 C C . ASP A 1 77 ? 15.141 -1.437 -20.623 1.00 96.75 77 ASP A C 1
ATOM 613 O O . ASP A 1 77 ? 14.407 -0.481 -20.349 1.00 96.75 77 ASP A O 1
ATOM 617 N N . THR A 1 78 ? 14.833 -2.263 -21.622 1.00 96.25 78 THR A N 1
ATOM 618 C CA . THR A 1 78 ? 13.573 -2.136 -22.363 1.00 96.25 78 THR A CA 1
ATOM 619 C C . THR A 1 78 ? 12.421 -2.886 -21.671 1.00 96.25 78 THR A C 1
ATOM 621 O O . THR A 1 78 ? 12.632 -3.884 -20.969 1.00 96.25 78 THR A O 1
ATOM 624 N N . PRO A 1 79 ? 11.150 -2.491 -21.903 1.00 95.00 79 PRO A N 1
ATOM 625 C CA . PRO A 1 79 ? 10.000 -3.244 -21.392 1.00 95.00 79 PRO A CA 1
ATOM 626 C C . PRO A 1 79 ? 9.978 -4.711 -21.849 1.00 95.00 79 PRO A C 1
ATOM 628 O O . PRO A 1 79 ? 9.542 -5.585 -21.104 1.00 95.00 79 PRO A O 1
ATOM 631 N N . TYR A 1 80 ? 10.486 -5.009 -23.048 1.00 96.12 80 TYR A N 1
ATOM 632 C CA . TYR A 1 80 ? 10.524 -6.376 -23.568 1.00 96.12 80 TYR A CA 1
ATOM 633 C C . TYR A 1 80 ? 11.552 -7.255 -22.843 1.00 96.12 80 TYR A C 1
ATOM 635 O O . TYR A 1 80 ? 11.234 -8.395 -22.509 1.00 96.12 80 TYR A O 1
ATOM 643 N N . GLU A 1 81 ? 12.745 -6.734 -22.541 1.00 95.69 81 GLU A N 1
ATOM 644 C CA . GLU A 1 81 ? 13.791 -7.466 -21.800 1.00 95.69 81 GLU A CA 1
ATOM 645 C C . GLU A 1 81 ? 13.367 -7.795 -20.365 1.00 95.69 81 GLU A C 1
ATOM 647 O O . GLU A 1 81 ? 13.751 -8.821 -19.805 1.00 95.69 81 GLU A O 1
ATOM 652 N N . THR A 1 82 ? 12.519 -6.951 -19.781 1.00 95.06 82 THR A N 1
ATOM 653 C CA . THR A 1 82 ? 12.101 -7.049 -18.376 1.00 95.06 82 THR A CA 1
ATOM 654 C C . THR A 1 82 ? 10.784 -7.803 -18.177 1.00 95.06 82 THR A C 1
ATOM 656 O O . THR A 1 82 ? 10.374 -8.060 -17.035 1.00 95.06 82 THR A O 1
ATOM 659 N N . GLY A 1 83 ? 10.133 -8.219 -19.270 1.00 93.81 83 GLY A N 1
ATOM 660 C CA . GLY A 1 83 ? 8.841 -8.910 -19.254 1.00 93.81 83 GLY A CA 1
ATOM 661 C C . GLY A 1 83 ? 7.656 -7.995 -18.919 1.00 93.81 83 GLY A C 1
ATOM 662 O O . GLY A 1 83 ? 6.701 -8.452 -18.292 1.00 93.81 83 GLY A O 1
ATOM 663 N N . LEU A 1 84 ? 7.744 -6.714 -19.293 1.00 94.06 84 LEU A N 1
ATOM 664 C CA . LEU A 1 84 ? 6.727 -5.665 -19.127 1.00 94.06 84 LEU A CA 1
ATOM 665 C C . LEU A 1 84 ? 6.146 -5.159 -20.470 1.00 94.06 84 LEU A C 1
ATOM 667 O O . LEU A 1 84 ? 5.487 -4.118 -20.487 1.00 94.06 84 LEU A O 1
ATOM 671 N N . GLY A 1 85 ? 6.442 -5.845 -21.581 1.00 90.44 85 GLY A N 1
ATOM 672 C CA . GLY A 1 85 ? 5.954 -5.527 -22.933 1.00 90.44 85 GLY A CA 1
ATOM 673 C C . GLY A 1 85 ? 4.580 -6.093 -23.277 1.00 90.44 85 GLY A C 1
ATOM 674 O O . GLY A 1 85 ? 3.997 -6.832 -22.451 1.00 90.44 85 GLY A O 1
#

Nearest PDB structures (foldseek):
  1pj6-assembly1_A  TM=9.580E-01  e=7.652E-05  Arthrobacter globiformis
  5l46-assembly2_B  TM=9.733E-01  e=3.408E-04  Homo sapiens
  4pab-assembly2_B  TM=9.732E-01  e=4.716E-04  Rattus norvegicus
  4paa-assembly2_B  TM=9.722E-01  e=6.963E-04  Rattus norvegicus
  1vrq-assembly1_A  TM=9.316E-01  e=3.309E-03  Corynebacterium sp. U-96

Secondary structure (DSSP, 8-state):
-EEEEETTEEEEEE---TTSSS--EEE--GGGHHHHHHHHHHHHGGGT-----HHHHHHHHHHTT---BTTTB-TT--HHHHT--

Sequence (85 aa):
AKEIDLAHARVWAIRRSFLGELGYELLIPVEFTAHVYEALLEKGADHGLRHAGMFAMNACRLEKGFRHFGHDIGEEDTPYETGLG

Mean predicted aligned error: 3.04 Å